Protein AF-A0A2D6Q4K2-F1 (afdb_monomer_lite)

Sequence (63 aa):
MDPKSKEYLDKILEKNLEELTEDEKSFLRARRSYLKRADLEEYKGVLNQTSKKEPVKKKNGKA

Radius of gyration: 16.33 Å; chains: 1; bounding box: 38×49×24 Å

Secondary structure (DSSP, 8-state):
--HHHHHHHHHHHTS-TTT--HHHHHHHHHTGGGS-HHHHHHTHHHHT-S-------------

pLDDT: mean 79.06, std 14.38, range [49.22, 91.56]

Structure (mmCIF, N/CA/C/O backbone):
data_AF-A0A2D6Q4K2-F1
#
_entry.id   AF-A0A2D6Q4K2-F1
#
loop_
_atom_site.group_PDB
_atom_site.id
_atom_site.type_symbol
_atom_site.label_atom_id
_atom_site.label_alt_id
_atom_site.label_comp_id
_atom_site.label_asym_id
_atom_site.label_entity_id
_atom_site.label_seq_id
_atom_site.pdbx_PDB_ins_code
_atom_site.Cartn_x
_atom_site.Cartn_y
_atom_site.Cartn_z
_atom_site.occupancy
_atom_site.B_iso_or_equiv
_atom_site.auth_seq_id
_atom_site.auth_comp_id
_atom_site.auth_asym_id
_atom_site.auth_atom_id
_atom_site.pdbx_PDB_model_num
ATOM 1 N N . MET A 1 1 ? 1.645 -6.304 -13.411 1.00 68.06 1 MET A N 1
ATOM 2 C CA . MET A 1 1 ? 2.505 -5.550 -12.478 1.00 68.06 1 MET A CA 1
ATOM 3 C C . MET A 1 1 ? 3.934 -6.006 -12.696 1.00 68.06 1 MET A C 1
ATOM 5 O O . MET A 1 1 ? 4.140 -7.212 -12.768 1.00 68.06 1 MET A O 1
ATOM 9 N N . ASP A 1 2 ? 4.877 -5.078 -12.833 1.00 87.62 2 ASP A N 1
ATOM 10 C CA . ASP A 1 2 ? 6.301 -5.394 -12.969 1.00 87.62 2 ASP A CA 1
ATOM 11 C C . ASP A 1 2 ? 6.859 -6.112 -11.730 1.00 87.62 2 ASP A C 1
ATOM 13 O O . ASP A 1 2 ? 6.429 -5.813 -10.610 1.00 87.62 2 ASP A O 1
ATOM 17 N N . PRO A 1 3 ? 7.840 -7.021 -11.896 1.00 89.00 3 PRO A N 1
ATOM 18 C CA . PRO A 1 3 ? 8.407 -7.801 -10.794 1.00 89.00 3 PRO A CA 1
ATOM 19 C C . PRO A 1 3 ? 8.981 -6.908 -9.689 1.00 89.00 3 PRO A C 1
ATOM 21 O O . PRO A 1 3 ? 8.671 -7.108 -8.519 1.00 89.00 3 PRO A O 1
ATOM 24 N N . LYS A 1 4 ? 9.683 -5.832 -10.061 1.00 88.06 4 LYS A N 1
ATOM 25 C CA . LYS A 1 4 ? 10.231 -4.849 -9.114 1.00 88.06 4 LYS A CA 1
ATOM 26 C C . LYS A 1 4 ? 9.146 -4.159 -8.283 1.00 88.06 4 LYS A C 1
ATOM 28 O O . LYS A 1 4 ? 9.325 -3.895 -7.098 1.00 88.06 4 LYS A O 1
ATOM 33 N N . SER A 1 5 ? 8.006 -3.860 -8.902 1.00 87.56 5 SER A N 1
ATOM 34 C CA . SER A 1 5 ? 6.870 -3.257 -8.207 1.00 87.56 5 SER A CA 1
ATOM 35 C C . SER A 1 5 ? 6.185 -4.261 -7.281 1.00 87.56 5 SER A C 1
ATOM 37 O O . SER A 1 5 ? 5.707 -3.861 -6.224 1.00 87.56 5 SER A O 1
ATOM 39 N N . LYS A 1 6 ? 6.144 -5.546 -7.655 1.00 88.75 6 LYS A N 1
ATOM 40 C CA . LYS A 1 6 ? 5.614 -6.616 -6.804 1.00 88.75 6 LYS A CA 1
ATOM 41 C C . LYS A 1 6 ? 6.467 -6.797 -5.549 1.00 88.75 6 LYS A C 1
ATOM 43 O O . LYS A 1 6 ? 5.911 -6.807 -4.463 1.00 88.75 6 LYS A O 1
ATOM 48 N N . GLU A 1 7 ? 7.790 -6.861 -5.687 1.00 91.56 7 GLU A N 1
ATOM 49 C CA . GLU A 1 7 ? 8.702 -6.929 -4.536 1.00 91.56 7 GLU A CA 1
ATOM 50 C C . GLU A 1 7 ? 8.563 -5.712 -3.619 1.00 91.56 7 GLU A C 1
ATOM 52 O O . GLU A 1 7 ? 8.615 -5.831 -2.400 1.00 91.56 7 GLU A O 1
ATOM 57 N N . TYR A 1 8 ? 8.366 -4.528 -4.203 1.00 90.56 8 TYR A N 1
ATOM 58 C CA . TYR A 1 8 ? 8.133 -3.318 -3.424 1.00 90.56 8 TYR A CA 1
ATOM 59 C C . TYR A 1 8 ? 6.798 -3.362 -2.669 1.00 90.56 8 TYR A C 1
ATOM 61 O O . TYR A 1 8 ? 6.748 -2.956 -1.514 1.00 90.56 8 TYR A O 1
ATOM 69 N N . LEU A 1 9 ? 5.737 -3.897 -3.282 1.00 89.69 9 LEU A N 1
ATOM 70 C CA . LEU A 1 9 ? 4.457 -4.113 -2.605 1.00 89.69 9 LEU A CA 1
ATOM 71 C C . LEU A 1 9 ? 4.584 -5.114 -1.455 1.00 89.69 9 LEU A C 1
ATOM 73 O O . LEU A 1 9 ? 4.064 -4.841 -0.383 1.00 89.69 9 LEU A O 1
ATOM 77 N N . ASP A 1 10 ? 5.295 -6.223 -1.660 1.00 89.88 10 ASP A N 1
ATOM 78 C CA . ASP A 1 10 ? 5.539 -7.229 -0.618 1.00 89.88 10 ASP A CA 1
ATOM 79 C C . ASP A 1 10 ? 6.257 -6.603 0.588 1.00 89.88 10 ASP A C 1
ATOM 81 O O . ASP A 1 10 ? 5.773 -6.688 1.710 1.00 89.88 10 ASP A O 1
ATOM 85 N N . LYS A 1 11 ? 7.317 -5.821 0.341 1.00 90.69 11 LYS A N 1
ATOM 86 C CA . LYS A 1 11 ? 8.037 -5.078 1.392 1.00 90.69 11 LYS A CA 1
ATOM 87 C C . LYS A 1 11 ? 7.165 -4.085 2.153 1.00 90.69 11 LYS A C 1
ATOM 89 O O . LYS A 1 11 ? 7.428 -3.818 3.319 1.00 90.69 11 LYS A O 1
ATOM 94 N N . ILE A 1 12 ? 6.188 -3.477 1.485 1.00 90.06 12 ILE A N 1
ATOM 95 C CA . ILE A 1 12 ? 5.230 -2.568 2.123 1.00 90.06 12 ILE A CA 1
ATOM 96 C C . ILE A 1 12 ? 4.265 -3.367 3.005 1.00 90.06 12 ILE A C 1
ATOM 98 O O . ILE A 1 12 ? 3.944 -2.908 4.093 1.00 90.06 12 ILE A O 1
ATOM 102 N N . LEU A 1 13 ? 3.823 -4.544 2.552 1.00 87.50 13 LEU A N 1
ATOM 103 C CA . LEU A 1 13 ? 2.909 -5.415 3.296 1.00 87.50 13 LEU A CA 1
ATOM 104 C C . LEU A 1 13 ? 3.562 -6.080 4.512 1.00 87.50 13 LEU A C 1
ATOM 106 O O . LEU A 1 13 ? 2.863 -6.394 5.467 1.00 87.50 13 LEU A O 1
ATOM 110 N N . GLU A 1 14 ? 4.883 -6.262 4.502 1.00 89.94 14 GLU A N 1
ATOM 111 C CA . GLU A 1 14 ? 5.639 -6.736 5.670 1.00 89.94 14 GLU A CA 1
ATOM 112 C C . GLU A 1 14 ? 5.846 -5.659 6.752 1.00 89.94 14 GLU A C 1
ATOM 114 O O . GLU A 1 14 ? 6.235 -5.982 7.874 1.00 89.94 14 GLU A O 1
ATOM 119 N N . LYS A 1 15 ? 5.611 -4.377 6.441 1.00 85.81 15 LYS A N 1
ATOM 120 C CA . LYS A 1 15 ? 5.760 -3.264 7.391 1.00 85.81 15 LYS A CA 1
ATOM 121 C C . LYS A 1 15 ? 4.450 -2.960 8.108 1.00 85.81 15 LYS A C 1
ATOM 123 O O . LYS A 1 15 ? 3.372 -3.155 7.565 1.00 85.81 15 LYS A O 1
ATOM 128 N N . ASN A 1 16 ? 4.534 -2.360 9.294 1.00 83.38 16 ASN A N 1
ATOM 129 C CA . ASN A 1 16 ? 3.344 -1.846 9.969 1.00 83.38 16 ASN A CA 1
ATOM 130 C C . ASN A 1 16 ? 2.831 -0.558 9.310 1.00 83.38 16 ASN A C 1
ATOM 132 O O . ASN A 1 16 ? 3.602 0.280 8.840 1.00 83.38 16 ASN A O 1
ATOM 136 N N . LEU A 1 17 ? 1.515 -0.337 9.374 1.00 80.31 17 LEU A N 1
ATOM 137 C CA . LEU A 1 17 ? 0.846 0.870 8.866 1.00 80.31 17 LEU A CA 1
ATOM 138 C C . LEU A 1 17 ? 1.444 2.195 9.363 1.00 80.31 17 LEU A C 1
ATOM 140 O O . LEU A 1 17 ? 1.408 3.205 8.650 1.00 80.31 17 LEU A O 1
ATOM 144 N N . GLU A 1 18 ? 1.938 2.194 10.598 1.00 83.88 18 GLU A N 1
ATOM 145 C CA . GLU A 1 18 ? 2.525 3.360 11.261 1.00 83.88 18 GLU A CA 1
ATOM 146 C C . GLU A 1 18 ? 3.914 3.697 10.707 1.00 83.88 18 GLU A C 1
ATOM 148 O O . GLU A 1 18 ? 4.296 4.865 10.674 1.00 83.88 18 GLU A O 1
ATOM 153 N N . GLU A 1 19 ? 4.625 2.696 10.186 1.00 87.00 19 GLU A N 1
ATOM 154 C CA . GLU A 1 19 ? 5.962 2.835 9.604 1.00 87.00 19 GLU A CA 1
ATOM 155 C C . GLU A 1 19 ? 5.920 3.195 8.114 1.00 87.00 19 GLU A C 1
ATOM 157 O O . GLU A 1 19 ? 6.932 3.593 7.535 1.00 87.00 19 GLU A O 1
ATOM 162 N N . LEU A 1 20 ? 4.747 3.084 7.483 1.00 86.62 20 LEU A N 1
ATOM 163 C CA . LEU A 1 20 ? 4.580 3.435 6.081 1.00 86.62 20 LEU A CA 1
ATOM 164 C C . LEU A 1 20 ? 4.672 4.944 5.858 1.00 86.62 20 LEU A C 1
ATOM 166 O O . LEU A 1 20 ? 3.888 5.747 6.390 1.00 86.62 20 LEU A O 1
ATOM 170 N N . THR A 1 21 ? 5.579 5.312 4.963 1.00 89.62 21 THR A N 1
ATOM 171 C CA . THR A 1 21 ? 5.725 6.674 4.453 1.00 89.62 21 THR A CA 1
ATOM 172 C C . THR A 1 21 ? 4.538 7.075 3.575 1.00 89.62 21 THR A C 1
ATOM 174 O O . THR A 1 21 ? 3.762 6.242 3.102 1.00 89.62 21 THR A O 1
ATOM 177 N N . GLU A 1 22 ? 4.365 8.377 3.339 1.00 86.12 22 GLU A N 1
ATOM 178 C CA . GLU A 1 22 ? 3.283 8.874 2.479 1.00 86.12 22 GLU A CA 1
ATOM 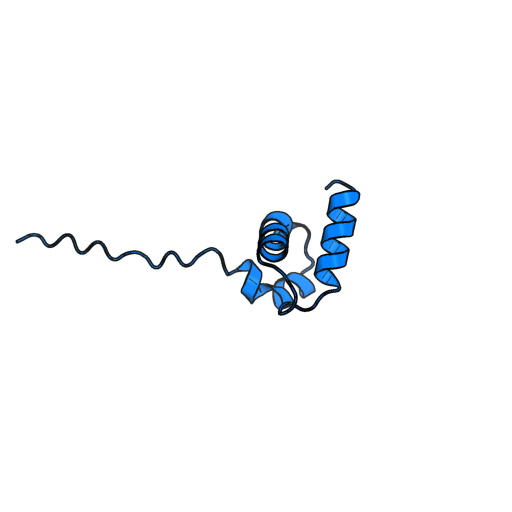179 C C . GLU A 1 22 ? 3.376 8.329 1.042 1.00 86.12 22 GLU A C 1
ATOM 181 O O . GLU A 1 22 ? 2.348 8.015 0.434 1.00 86.12 22 GLU A O 1
ATOM 186 N N . ASP A 1 23 ? 4.600 8.141 0.543 1.00 88.19 23 ASP A N 1
ATOM 187 C CA . ASP A 1 23 ? 4.878 7.580 -0.781 1.00 88.19 23 ASP A CA 1
ATOM 188 C C . ASP A 1 23 ? 4.431 6.112 -0.868 1.00 88.19 23 ASP A C 1
ATOM 190 O O . ASP A 1 23 ? 3.656 5.740 -1.752 1.00 88.19 23 ASP A O 1
ATOM 194 N N . GLU A 1 24 ? 4.784 5.297 0.132 1.00 88.94 24 GLU A N 1
ATOM 195 C CA . GLU A 1 24 ? 4.343 3.900 0.240 1.00 88.94 24 GLU A CA 1
ATOM 196 C C . GLU A 1 24 ? 2.819 3.798 0.380 1.00 88.94 24 GLU A C 1
ATOM 198 O O . GLU A 1 24 ? 2.175 3.000 -0.302 1.00 88.94 24 GLU A O 1
ATOM 203 N N . LYS A 1 25 ? 2.207 4.668 1.194 1.00 88.00 25 LYS A N 1
ATOM 204 C CA . LYS A 1 25 ? 0.745 4.777 1.331 1.00 88.00 25 LYS A CA 1
ATOM 205 C C . LYS A 1 25 ? 0.079 5.145 0.006 1.00 88.00 25 LYS A C 1
ATOM 207 O O . LYS A 1 25 ? -1.029 4.692 -0.289 1.00 88.00 25 LYS A O 1
ATOM 212 N N . SER A 1 26 ? 0.705 6.007 -0.792 1.00 88.19 26 SER A N 1
ATOM 213 C CA . SER A 1 26 ? 0.225 6.386 -2.124 1.00 88.19 26 SER A CA 1
ATOM 214 C C . SER A 1 26 ? 0.339 5.220 -3.109 1.00 88.19 26 SER A C 1
ATOM 216 O O . SER A 1 26 ? -0.622 4.903 -3.815 1.00 88.19 26 SER A O 1
ATOM 218 N N . PHE A 1 27 ? 1.465 4.508 -3.085 1.00 89.50 27 PHE A N 1
ATOM 219 C CA . PHE A 1 27 ? 1.689 3.316 -3.893 1.00 89.50 27 PHE A CA 1
ATOM 220 C C . PHE A 1 27 ? 0.674 2.210 -3.571 1.00 89.50 27 PHE A C 1
ATOM 222 O O . PHE A 1 27 ? 0.037 1.673 -4.482 1.00 89.50 27 PHE A O 1
ATOM 229 N N . LEU A 1 28 ? 0.448 1.936 -2.283 1.00 88.88 28 LEU A N 1
ATOM 230 C CA . LEU A 1 28 ? -0.515 0.948 -1.801 1.00 88.88 28 LEU A CA 1
ATOM 231 C C . LEU A 1 28 ? -1.948 1.298 -2.238 1.00 88.88 28 LEU A C 1
ATOM 233 O O . LEU A 1 28 ? -2.662 0.451 -2.777 1.00 88.88 28 LEU A O 1
ATOM 237 N N . ARG A 1 29 ? -2.346 2.575 -2.115 1.00 86.88 29 ARG A N 1
ATOM 238 C CA . ARG A 1 29 ? -3.624 3.097 -2.640 1.00 86.88 29 ARG A CA 1
ATOM 239 C C . ARG A 1 29 ? -3.767 2.859 -4.137 1.00 86.88 29 ARG A C 1
ATOM 241 O O . ARG A 1 29 ? -4.791 2.349 -4.590 1.00 86.88 29 ARG A O 1
ATOM 248 N N . 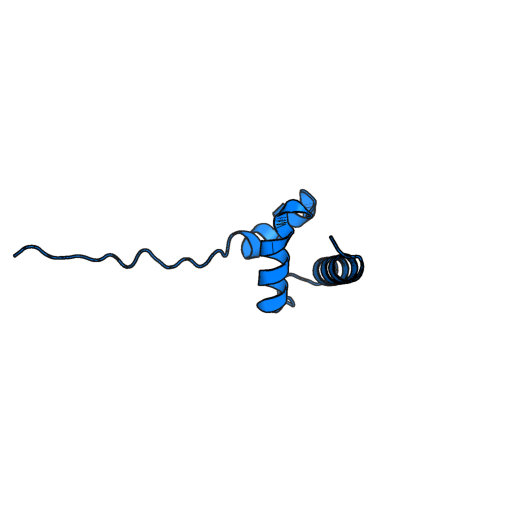ALA A 1 30 ? -2.739 3.196 -4.906 1.00 88.62 30 ALA A N 1
ATOM 249 C CA . ALA A 1 30 ? -2.771 3.072 -6.353 1.00 88.62 30 ALA A CA 1
ATOM 250 C C . ALA A 1 30 ? -2.795 1.605 -6.820 1.00 88.62 30 ALA A C 1
ATOM 252 O O . ALA A 1 30 ? -3.162 1.340 -7.966 1.00 88.62 30 ALA A O 1
ATOM 253 N N . ARG A 1 31 ? -2.366 0.657 -5.970 1.00 88.50 31 ARG A N 1
ATOM 254 C CA . ARG A 1 31 ? -2.241 -0.788 -6.257 1.00 88.50 31 ARG A CA 1
ATOM 255 C C . ARG A 1 31 ? -3.239 -1.607 -5.434 1.00 88.50 31 ARG A C 1
ATOM 257 O O . ARG A 1 31 ? -3.120 -2.824 -5.360 1.00 88.50 31 ARG A O 1
ATOM 264 N N . ARG A 1 32 ? -4.286 -0.959 -4.914 1.00 87.56 32 ARG A N 1
ATOM 265 C CA . ARG A 1 32 ? -5.351 -1.571 -4.109 1.00 87.56 32 ARG A CA 1
ATOM 266 C C . ARG A 1 32 ? -5.957 -2.830 -4.737 1.00 87.56 32 ARG A C 1
ATOM 268 O O . ARG A 1 32 ? -6.297 -3.757 -4.016 1.00 87.56 32 ARG A O 1
ATOM 275 N N . SER A 1 33 ? -6.074 -2.883 -6.063 1.00 87.88 33 SER A N 1
ATOM 276 C CA . SER A 1 33 ? -6.615 -4.043 -6.790 1.00 87.88 33 SER A CA 1
ATOM 277 C C . SER A 1 33 ? -5.773 -5.318 -6.668 1.00 87.88 33 SER A C 1
ATOM 2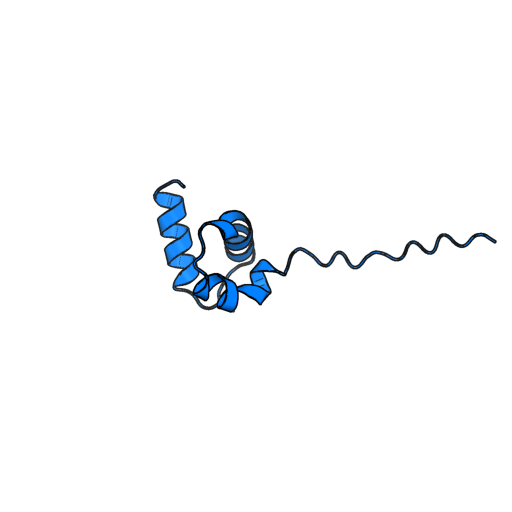79 O O . SER A 1 33 ? -6.271 -6.394 -6.975 1.00 87.88 33 SER A O 1
ATOM 281 N N . TYR A 1 34 ? -4.510 -5.200 -6.254 1.00 86.12 34 TYR A N 1
ATOM 2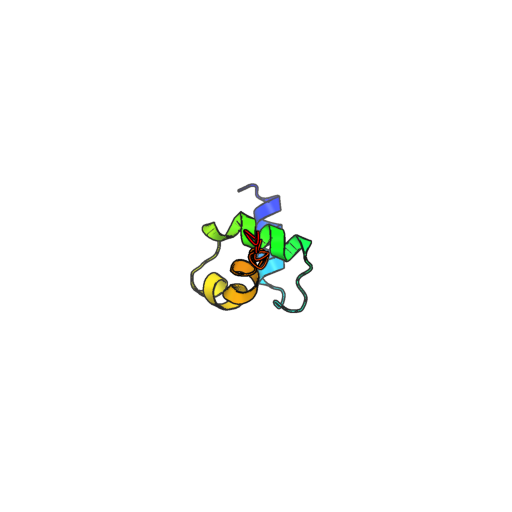82 C CA . TYR A 1 34 ? -3.581 -6.319 -6.080 1.00 86.12 34 TYR A CA 1
ATOM 283 C C . TYR A 1 34 ? -3.505 -6.815 -4.627 1.00 86.12 34 TYR A C 1
ATOM 285 O O . TYR A 1 34 ? -2.841 -7.813 -4.364 1.00 86.12 34 TYR A O 1
ATOM 293 N N . LEU A 1 35 ? -4.177 -6.132 -3.698 1.00 87.31 35 LEU A N 1
ATOM 294 C CA . LEU A 1 35 ? -4.225 -6.488 -2.281 1.00 87.31 35 LEU A CA 1
ATOM 295 C C . LEU A 1 35 ? -5.260 -7.590 -2.029 1.00 87.31 35 LEU A C 1
ATOM 297 O O . LEU A 1 35 ? -6.328 -7.604 -2.653 1.00 87.31 35 LEU A O 1
ATOM 301 N N . LYS A 1 36 ? -4.983 -8.501 -1.089 1.00 89.06 36 LYS A N 1
ATOM 302 C CA . LYS A 1 36 ? -5.962 -9.510 -0.662 1.00 89.06 36 LYS A CA 1
ATOM 303 C C . LYS A 1 36 ? -6.978 -8.877 0.287 1.00 89.06 36 LYS A C 1
ATOM 305 O O . LYS A 1 36 ? -6.771 -7.794 0.821 1.00 89.06 36 LYS A O 1
ATOM 310 N N . ARG A 1 37 ? -8.095 -9.573 0.534 1.00 87.44 37 ARG A N 1
ATOM 311 C CA . ARG A 1 37 ? -9.143 -9.082 1.453 1.00 87.44 37 ARG A CA 1
ATOM 312 C C . ARG A 1 37 ? -8.603 -8.783 2.856 1.00 87.44 37 ARG A C 1
ATOM 314 O O . ARG A 1 37 ? -8.992 -7.764 3.405 1.00 87.44 37 ARG A O 1
ATOM 321 N N . ALA A 1 38 ? -7.686 -9.607 3.369 1.00 87.81 38 ALA A N 1
ATOM 322 C CA . ALA A 1 38 ? -7.033 -9.373 4.658 1.00 87.81 38 ALA A CA 1
ATOM 323 C C . ALA A 1 38 ? -6.262 -8.038 4.674 1.00 87.81 38 ALA A C 1
ATOM 325 O O . ALA A 1 38 ? -6.536 -7.181 5.509 1.00 87.81 38 ALA A O 1
ATOM 326 N N . ASP A 1 39 ? -5.406 -7.809 3.673 1.00 86.44 39 ASP A N 1
ATOM 327 C CA . ASP A 1 39 ? -4.646 -6.559 3.538 1.00 86.44 39 ASP A CA 1
ATOM 328 C C . ASP A 1 39 ? -5.583 -5.349 3.354 1.00 86.44 39 ASP A C 1
ATOM 330 O O . ASP A 1 39 ? -5.367 -4.268 3.891 1.00 86.44 39 ASP A O 1
ATOM 334 N N . LEU A 1 40 ? -6.677 -5.506 2.605 1.00 86.94 40 LEU A N 1
ATOM 335 C CA . LEU A 1 40 ? -7.656 -4.434 2.412 1.00 86.94 40 LEU A CA 1
ATOM 336 C C . LEU A 1 40 ? -8.323 -3.993 3.721 1.00 86.94 40 LEU A C 1
ATOM 338 O O . LEU A 1 40 ? -8.703 -2.825 3.825 1.00 86.94 40 LEU A O 1
ATOM 342 N N . GLU A 1 41 ? -8.510 -4.905 4.675 1.00 88.06 41 GLU A N 1
ATOM 343 C CA . GLU A 1 41 ? -9.071 -4.595 5.990 1.00 88.06 41 GLU A CA 1
ATOM 344 C C . GLU A 1 41 ? -8.038 -3.937 6.904 1.00 88.06 41 GLU A C 1
ATOM 346 O O . GLU A 1 41 ? -8.348 -2.915 7.516 1.00 88.06 41 GLU A O 1
ATOM 351 N N . GLU A 1 42 ? -6.809 -4.450 6.91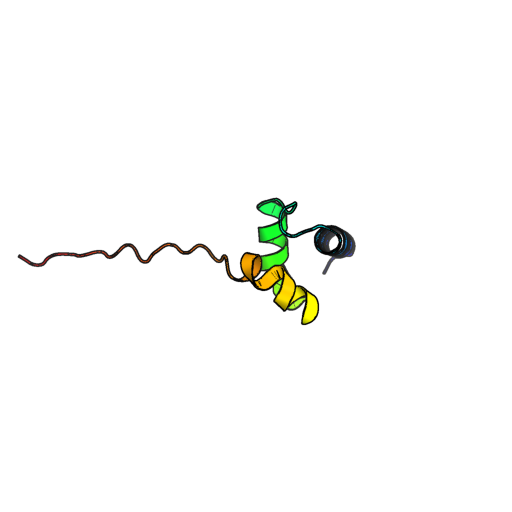7 1.00 85.56 42 GLU A N 1
ATOM 352 C CA . GLU A 1 42 ? -5.703 -3.900 7.704 1.00 85.56 42 GLU A CA 1
ATOM 353 C C . GLU A 1 42 ? -5.347 -2.478 7.244 1.00 85.56 42 GLU A C 1
ATOM 355 O O . GLU A 1 42 ? -5.380 -1.518 8.016 1.00 85.56 42 GLU A O 1
ATOM 360 N N . TYR A 1 43 ? -5.155 -2.291 5.938 1.00 85.06 43 TYR A N 1
ATOM 361 C CA . TYR A 1 43 ? -4.798 -1.008 5.334 1.00 85.06 43 TYR A CA 1
ATOM 362 C C . TYR A 1 43 ? -5.998 -0.125 5.006 1.00 85.06 43 TYR A C 1
ATOM 364 O O . TYR A 1 43 ? -5.838 0.928 4.382 1.00 85.06 43 TYR A O 1
ATOM 372 N N . LYS A 1 44 ? -7.208 -0.483 5.448 1.00 85.19 44 LYS A N 1
ATOM 373 C CA . LYS A 1 44 ? -8.436 0.270 5.158 1.00 85.19 44 LYS A CA 1
ATOM 374 C C . LYS A 1 44 ? -8.306 1.751 5.512 1.00 85.19 44 LYS A C 1
ATOM 376 O O . LYS A 1 44 ? -8.768 2.590 4.745 1.00 85.19 44 LYS A O 1
ATOM 381 N N . GLY A 1 45 ? -7.651 2.087 6.625 1.00 82.44 45 GLY A N 1
ATOM 382 C CA . GLY A 1 45 ? -7.430 3.477 7.047 1.00 82.44 45 GLY A CA 1
ATOM 383 C C . GLY A 1 45 ? -6.618 4.295 6.037 1.00 82.44 45 GLY A C 1
ATOM 384 O O . GLY A 1 45 ? -7.016 5.399 5.670 1.00 82.44 45 GLY A O 1
ATOM 385 N N . VAL A 1 46 ? -5.535 3.715 5.518 1.00 82.56 46 VAL A N 1
ATOM 386 C CA . VAL A 1 46 ? -4.665 4.323 4.497 1.00 82.56 46 VAL A CA 1
ATOM 387 C C . VAL A 1 46 ? -5.339 4.341 3.130 1.00 82.56 46 VAL A C 1
ATOM 389 O O . VAL A 1 46 ? -5.318 5.353 2.431 1.00 82.56 46 VAL A O 1
ATOM 392 N N . LEU A 1 47 ? -5.980 3.235 2.748 1.00 83.06 47 LEU A N 1
ATOM 393 C CA . LEU A 1 47 ? -6.652 3.090 1.460 1.00 83.06 47 LEU A CA 1
ATOM 394 C C . LEU A 1 47 ? -7.834 4.051 1.311 1.00 83.06 47 LEU A C 1
ATOM 396 O O . LEU A 1 47 ? -8.120 4.509 0.206 1.00 83.06 47 LEU A O 1
ATOM 400 N N . ASN A 1 48 ? -8.511 4.355 2.420 1.00 79.62 48 ASN A N 1
ATOM 401 C CA . ASN A 1 48 ? -9.661 5.252 2.468 1.00 79.62 48 ASN A CA 1
ATOM 402 C C . ASN A 1 48 ? -9.280 6.698 2.830 1.00 79.62 48 ASN A C 1
ATOM 404 O O . ASN A 1 48 ? -10.124 7.591 2.767 1.00 79.62 48 ASN A O 1
ATOM 408 N N . GLN A 1 49 ? -8.004 6.961 3.132 1.00 68.69 49 GLN A N 1
ATOM 409 C CA . GLN A 1 49 ? -7.410 8.298 3.163 1.00 68.69 49 GLN A CA 1
ATOM 410 C C . GLN A 1 49 ? -7.226 8.836 1.732 1.00 68.69 49 GLN A C 1
ATOM 412 O O . GLN A 1 49 ? -6.188 9.374 1.367 1.00 68.69 49 GLN A O 1
ATOM 417 N N . THR A 1 50 ? -8.223 8.723 0.858 1.00 55.59 50 THR A N 1
ATOM 418 C CA . THR A 1 50 ? -8.307 9.671 -0.255 1.00 55.59 50 THR A CA 1
ATOM 419 C C . THR A 1 50 ? -8.592 11.003 0.395 1.00 55.59 50 THR A C 1
ATOM 421 O O . THR A 1 50 ? -9.581 11.094 1.123 1.00 55.59 50 THR A O 1
ATOM 424 N N . SER A 1 51 ? -7.690 11.968 0.217 1.00 50.22 51 SER A N 1
ATOM 425 C CA . SER A 1 51 ? -7.765 13.316 0.762 1.00 50.22 51 SER A CA 1
ATOM 426 C C . SER A 1 51 ? -9.218 13.691 1.015 1.00 50.22 51 SER A C 1
ATOM 428 O O . SER A 1 51 ? -9.966 13.950 0.069 1.00 50.22 51 SER A O 1
ATOM 430 N N . LYS A 1 52 ? -9.630 13.718 2.288 1.00 50.31 52 LYS A N 1
ATOM 431 C CA . LYS A 1 52 ? -10.717 14.600 2.681 1.00 50.31 52 LYS A CA 1
ATOM 432 C C . LYS A 1 52 ? -10.174 15.997 2.386 1.00 50.31 52 LYS A C 1
ATOM 434 O O . LYS A 1 52 ? -9.718 16.701 3.274 1.00 50.31 52 LYS A O 1
ATOM 439 N N . LYS A 1 53 ? -10.203 16.399 1.110 1.00 49.22 53 LYS A N 1
ATOM 440 C CA . LYS A 1 53 ? -10.629 17.740 0.774 1.00 49.22 53 LYS A CA 1
ATOM 441 C C . LYS A 1 53 ? -12.025 17.775 1.354 1.00 49.22 53 LYS A C 1
ATOM 443 O O . LYS A 1 53 ? -12.988 17.321 0.741 1.00 49.22 53 LYS A O 1
ATOM 448 N N . GLU A 1 54 ? -12.071 18.162 2.622 1.00 50.97 54 GLU A N 1
ATOM 449 C CA . GLU A 1 54 ? -13.244 18.724 3.244 1.00 50.97 54 GLU A CA 1
ATOM 450 C C . GLU A 1 54 ? -13.949 19.528 2.147 1.00 50.97 54 GLU A C 1
ATOM 452 O O . GLU A 1 54 ? -13.272 20.303 1.455 1.00 50.97 54 GLU A O 1
ATOM 457 N N . PRO A 1 55 ? -15.234 19.279 1.851 1.00 53.25 55 PRO A N 1
ATOM 458 C CA . PRO A 1 55 ? -15.925 20.125 0.905 1.00 53.25 55 PRO A CA 1
ATOM 459 C C . PRO A 1 55 ? -15.842 21.526 1.495 1.00 53.25 55 PRO A C 1
ATOM 461 O O . PRO A 1 55 ? -16.520 21.824 2.477 1.00 53.25 55 PRO A O 1
ATOM 464 N N . VAL A 1 56 ? -14.959 22.360 0.938 1.00 53.81 56 VAL A N 1
ATOM 465 C CA . VAL A 1 56 ? -14.904 23.787 1.222 1.00 53.81 56 VAL A CA 1
ATOM 466 C C . VAL A 1 56 ? -16.313 24.255 0.920 1.00 53.81 56 VAL A C 1
ATOM 468 O O . VAL A 1 56 ? -16.706 24.347 -0.245 1.00 53.81 56 VAL A O 1
ATOM 471 N N . LYS A 1 57 ? -17.117 24.437 1.973 1.00 55.88 57 LYS A N 1
ATOM 472 C CA . LYS A 1 57 ? -18.458 24.994 1.889 1.00 55.88 57 LYS A CA 1
ATOM 473 C C . LYS A 1 57 ? -18.274 26.388 1.306 1.00 55.88 57 LYS A C 1
ATOM 475 O O . LYS A 1 57 ? -18.083 27.350 2.043 1.00 55.88 57 LYS A O 1
ATOM 480 N N . LYS A 1 58 ? -18.330 26.509 -0.021 1.00 52.16 58 LYS A N 1
ATOM 481 C CA . LYS A 1 58 ? -18.585 27.778 -0.693 1.00 52.16 58 LYS A CA 1
ATOM 482 C C . LYS A 1 58 ? -20.007 28.178 -0.314 1.00 52.16 58 LYS A C 1
ATOM 484 O O . LYS A 1 58 ? -20.959 27.914 -1.041 1.00 52.16 58 LYS A O 1
ATOM 489 N N . LYS A 1 59 ? -20.158 28.791 0.863 1.00 52.09 59 LYS A N 1
ATOM 490 C CA . LYS A 1 59 ? -21.262 29.705 1.142 1.00 52.09 59 LYS A CA 1
ATOM 491 C C . LYS A 1 59 ? -21.046 30.917 0.235 1.00 52.09 59 LYS A C 1
ATOM 493 O O . LYS A 1 59 ? -20.506 31.926 0.669 1.00 52.09 59 LYS A O 1
ATOM 498 N N . ASN A 1 60 ? -21.447 30.814 -1.031 1.00 52.59 60 ASN A N 1
ATOM 499 C CA . ASN A 1 60 ? -21.783 32.013 -1.787 1.00 52.59 60 ASN A CA 1
ATOM 500 C C . ASN A 1 60 ? -23.108 32.510 -1.210 1.00 52.59 60 ASN A C 1
ATOM 502 O O . ASN A 1 60 ? -24.182 32.041 -1.583 1.00 52.59 60 ASN A O 1
ATOM 506 N N . GLY A 1 61 ? -23.002 33.400 -0.224 1.00 54.81 61 GLY A N 1
ATOM 507 C CA . GLY A 1 61 ? -24.124 34.207 0.218 1.00 54.81 61 GLY A CA 1
ATOM 508 C C . GLY A 1 61 ? -24.618 35.032 -0.964 1.00 54.81 61 GLY A C 1
ATOM 509 O O . GLY A 1 61 ? -23.870 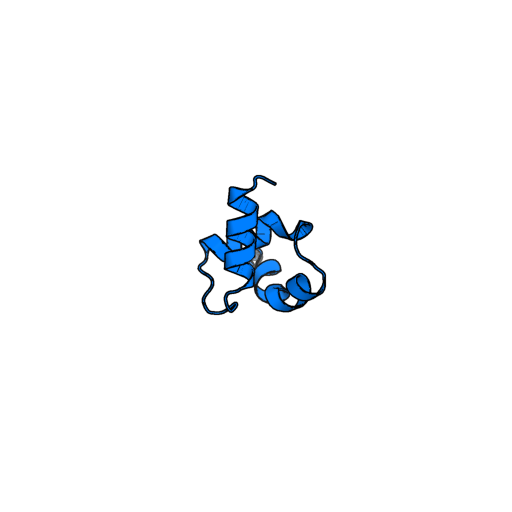35.827 -1.524 1.00 54.81 61 GLY A O 1
ATOM 510 N N . LYS A 1 62 ? -25.870 34.798 -1.355 1.00 57.09 62 LYS A N 1
ATOM 511 C CA . LYS A 1 62 ? -26.708 35.830 -1.956 1.00 57.09 62 LYS A CA 1
ATOM 512 C C . LYS A 1 62 ? -27.128 36.762 -0.819 1.00 57.09 62 LYS A C 1
ATOM 514 O O . LYS A 1 62 ? -27.806 36.298 0.097 1.00 57.09 62 LYS A O 1
ATOM 519 N N . ALA A 1 63 ? -26.732 38.022 -0.897 1.00 58.44 63 ALA A N 1
ATOM 520 C CA . ALA A 1 63 ? -27.425 39.155 -0.299 1.00 58.44 63 ALA A CA 1
ATOM 521 C C . ALA A 1 63 ? -27.200 40.345 -1.231 1.00 58.44 63 ALA A C 1
ATOM 523 O O . ALA A 1 63 ? -26.025 40.544 -1.613 1.00 58.44 63 ALA A O 1
#

Foldseek 3Di:
DDPVLVVLLVVLLPDAPVPDDPVSLVSCLVCVVVDDPVVCVRCVVSNVPPPPPPPPPPPPDDD